Protein AF-A0A7S1RSN4-F1 (afdb_monomer_lite)

pLDDT: mean 70.58, std 15.22, range [34.47, 87.94]

Secondary structure (DSSP, 8-state):
-PPPPPP----PPP-PPPP-----PPPEEEE-TTS-EEEEPPPTT--HHHHHHHHHHHHH-HHHHHHHHHHHH-HHHHHHHHHHHHHHHHHHHHHHTT-HHHH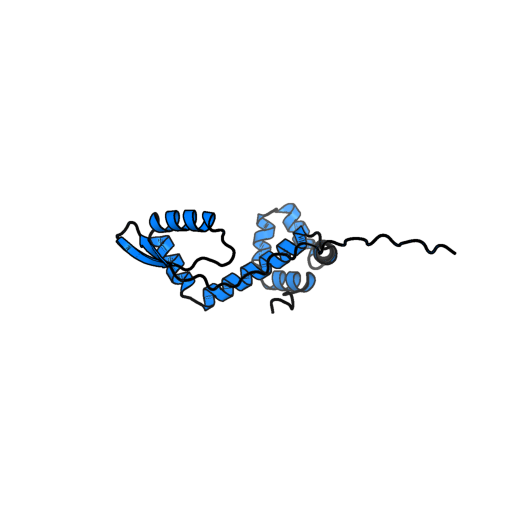HHHHHHHTSHHHHHHHHHHHHHHHHHHHHHHT-HHHHHHHHHHHT-S-GGG-

Radius of gyration: 23.54 Å; chains: 1; bounding box: 73×57×51 Å

Foldseek 3Di:
DDDDDDDPPPPDDPPDDPDQPPPFFQFDWAQAPVRDIATAGDDRPDDPVNVVVVSVVCNPPVVVRVVRSVCSPPPVNSVVVVLVVVQVVVVVVCVVVPVVLLVVLVVVQCVDPVRVVLVVQCVVVPPVSVVVVVVVVVSVQVSLVS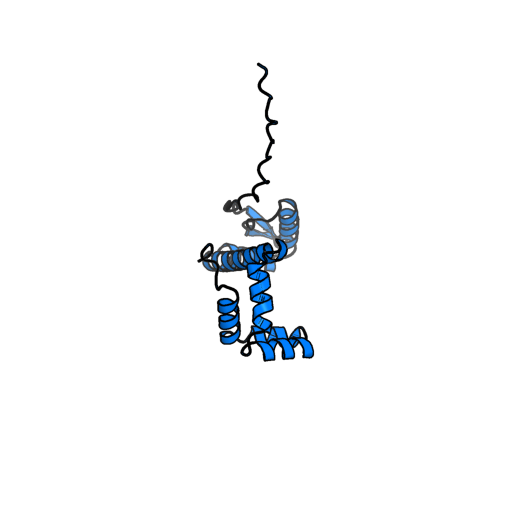SPHRPPVSD

Organism: Alexandrium catenella (NCBI:txid2925)

Sequence (155 aa):
RVSPARPHCSLRPPKTPAAMSFAIAEPESLSLSDGTTVTVSKTPGMAAEEWKETKKMLEENPEEARRWESFSRDAKAVKAWSQKTCIEEFYQSKLSAGDEVYSGKLLGLEKQPEFAHIFEDVKRGGMQAALQHSYNEPLMMKINRAVGGLPEEVK

Structure (mmCIF, N/CA/C/O backbone):
data_AF-A0A7S1RSN4-F1
#
_entry.id   AF-A0A7S1RSN4-F1
#
loop_
_atom_site.group_PDB
_atom_site.id
_atom_site.type_symbol
_atom_site.label_atom_id
_atom_site.label_alt_id
_atom_site.label_comp_id
_atom_site.label_asym_id
_atom_site.label_entity_id
_atom_site.label_seq_id
_atom_site.pdbx_PDB_ins_code
_atom_site.Cartn_x
_atom_site.Cartn_y
_atom_site.Cartn_z
_atom_site.occupancy
_atom_site.B_iso_or_equiv
_atom_site.auth_seq_id
_atom_site.auth_comp_id
_atom_site.auth_asym_id
_atom_site.auth_atom_id
_atom_site.pdbx_PDB_model_num
ATOM 1 N N . ARG A 1 1 ? 45.854 43.449 8.335 1.00 39.75 1 ARG A N 1
ATOM 2 C CA . ARG A 1 1 ? 45.497 42.270 7.507 1.00 39.75 1 ARG A CA 1
ATOM 3 C C . ARG A 1 1 ? 44.140 41.788 8.010 1.00 39.75 1 ARG A C 1
ATOM 5 O O . ARG A 1 1 ? 44.081 41.276 9.116 1.00 39.75 1 ARG A O 1
ATOM 12 N N . VAL A 1 2 ? 43.063 42.100 7.292 1.00 42.00 2 VAL A N 1
ATOM 13 C CA . VAL A 1 2 ? 41.678 41.782 7.686 1.00 42.00 2 VAL A CA 1
ATOM 14 C C . VAL A 1 2 ? 41.290 40.480 6.985 1.00 42.00 2 VAL A C 1
ATOM 16 O O . VAL A 1 2 ? 41.382 40.415 5.762 1.00 42.00 2 VAL A O 1
ATOM 19 N N . SER A 1 3 ? 40.913 39.447 7.741 1.00 38.84 3 SER A N 1
ATOM 20 C CA . SER A 1 3 ? 40.322 38.214 7.194 1.00 38.84 3 SER A CA 1
ATOM 21 C C . SER A 1 3 ? 38.794 38.343 7.180 1.00 38.84 3 SER A C 1
ATOM 23 O O . SER A 1 3 ? 38.237 38.767 8.193 1.00 38.84 3 SER A O 1
ATOM 25 N N . PRO A 1 4 ? 38.099 37.994 6.081 1.00 44.81 4 PRO A N 1
ATOM 26 C CA . PRO A 1 4 ? 36.652 38.147 5.988 1.00 44.81 4 PRO A CA 1
ATOM 27 C C . PRO A 1 4 ? 35.902 36.959 6.607 1.00 44.81 4 PRO A C 1
ATOM 29 O O . PRO A 1 4 ? 36.267 35.795 6.428 1.00 44.81 4 PRO A O 1
ATOM 32 N N . ALA A 1 5 ? 34.821 37.283 7.317 1.00 41.31 5 ALA A N 1
ATOM 33 C CA . ALA A 1 5 ? 33.850 36.348 7.865 1.00 41.31 5 ALA A CA 1
ATOM 34 C C . ALA A 1 5 ? 33.116 35.582 6.747 1.00 41.31 5 ALA A C 1
ATOM 36 O O . ALA A 1 5 ? 32.644 36.182 5.781 1.00 41.31 5 ALA A O 1
ATOM 37 N N . ARG A 1 6 ? 32.988 34.256 6.891 1.00 38.91 6 ARG A N 1
ATOM 38 C CA . ARG A 1 6 ? 32.066 33.439 6.084 1.00 38.91 6 ARG A CA 1
ATOM 39 C C . ARG A 1 6 ? 30.661 33.500 6.697 1.00 38.91 6 ARG A C 1
ATOM 41 O O . ARG A 1 6 ? 30.545 33.370 7.915 1.00 38.91 6 ARG A O 1
ATOM 48 N N . PRO A 1 7 ? 29.594 33.639 5.893 1.00 41.59 7 PRO A N 1
ATOM 49 C CA . PRO A 1 7 ? 28.232 33.553 6.395 1.00 41.59 7 PRO A CA 1
ATOM 50 C C . PRO A 1 7 ? 27.913 32.102 6.780 1.00 41.59 7 PRO A C 1
ATOM 52 O O . PRO A 1 7 ? 28.004 31.190 5.957 1.00 41.59 7 PRO A O 1
ATOM 55 N N . HIS A 1 8 ? 27.541 31.891 8.043 1.00 36.91 8 HIS A N 1
ATOM 56 C CA . HIS A 1 8 ? 26.954 30.638 8.509 1.00 36.91 8 HIS A CA 1
ATOM 57 C C . HIS A 1 8 ? 25.613 30.435 7.792 1.00 36.91 8 HIS A C 1
ATOM 59 O O . HIS A 1 8 ? 24.613 31.078 8.106 1.00 36.91 8 HIS A O 1
ATOM 65 N N . CYS A 1 9 ? 25.603 29.545 6.802 1.00 34.47 9 CYS A N 1
ATOM 66 C CA . CYS A 1 9 ? 24.382 29.035 6.203 1.00 34.47 9 CYS A CA 1
ATOM 67 C C . CYS A 1 9 ? 23.674 28.177 7.264 1.00 34.47 9 CYS A C 1
ATOM 69 O O . CYS A 1 9 ? 24.114 27.073 7.584 1.00 34.47 9 CYS A O 1
ATOM 71 N N . SER A 1 10 ? 22.624 28.729 7.871 1.00 38.69 10 SER A N 1
ATOM 72 C CA . SER A 1 10 ? 21.715 28.012 8.766 1.00 38.69 10 SER A CA 1
ATOM 73 C C . SER A 1 10 ? 20.881 27.038 7.933 1.00 38.69 10 SER A C 1
ATOM 75 O O . SER A 1 10 ? 19.784 27.356 7.473 1.00 38.69 10 SER A O 1
ATOM 77 N N . LEU A 1 11 ? 21.437 25.853 7.684 1.00 37.12 11 LEU A N 1
ATOM 78 C CA . LEU A 1 11 ? 20.681 24.716 7.180 1.00 37.12 11 LEU A CA 1
ATOM 79 C C . LEU A 1 11 ? 19.748 24.260 8.306 1.00 37.12 11 LEU A C 1
ATOM 81 O O . LEU A 1 11 ? 20.153 23.529 9.208 1.00 37.12 11 LEU A O 1
ATOM 85 N N . ARG A 1 12 ? 18.491 24.723 8.275 1.00 35.72 12 ARG A N 1
ATOM 86 C CA . ARG A 1 12 ? 17.414 24.063 9.022 1.00 35.72 12 ARG A CA 1
ATOM 87 C C . ARG A 1 12 ? 17.381 22.603 8.570 1.00 35.72 12 ARG A C 1
ATOM 89 O O . ARG A 1 12 ? 17.295 22.376 7.361 1.00 35.72 12 ARG A O 1
ATOM 96 N N . PRO A 1 13 ? 17.429 21.626 9.488 1.00 37.34 13 PRO A N 1
ATOM 97 C CA . PRO A 1 13 ? 17.213 20.247 9.099 1.00 37.34 13 PRO A CA 1
ATOM 98 C C . PRO A 1 13 ? 15.811 20.128 8.477 1.00 37.34 13 PRO A C 1
ATOM 100 O O . PRO A 1 13 ? 14.871 20.770 8.969 1.00 37.34 13 PRO A O 1
ATOM 103 N N . PRO A 1 14 ? 15.653 19.359 7.385 1.00 38.06 14 PRO A N 1
ATOM 104 C CA . PRO A 1 14 ? 14.335 19.040 6.861 1.00 38.06 14 PRO A CA 1
ATOM 105 C C . PRO A 1 14 ? 13.520 18.403 7.986 1.00 38.06 14 PRO A C 1
ATOM 107 O O . PRO A 1 14 ? 14.045 17.590 8.748 1.00 38.06 14 PRO A O 1
ATOM 110 N N . LYS A 1 15 ? 12.252 18.812 8.118 1.00 40.16 15 LYS A N 1
ATOM 111 C CA . LYS A 1 15 ? 11.309 18.188 9.048 1.00 40.16 15 LYS A CA 1
ATOM 112 C C . LYS A 1 15 ? 11.326 16.692 8.759 1.00 40.16 15 LYS A C 1
ATOM 114 O O . LYS A 1 15 ? 10.889 16.270 7.692 1.00 40.16 15 LYS A O 1
ATOM 119 N N . THR A 1 16 ? 11.884 15.923 9.683 1.00 37.25 16 THR A N 1
ATOM 120 C CA . THR A 1 16 ? 11.800 14.470 9.690 1.00 37.25 16 THR A CA 1
ATOM 121 C C . THR A 1 16 ? 10.326 14.107 9.509 1.00 37.25 16 THR A C 1
ATOM 123 O O . THR A 1 16 ? 9.494 14.687 10.218 1.00 37.25 16 THR A O 1
ATOM 126 N N . PRO A 1 17 ? 9.958 13.210 8.575 1.00 41.31 17 PRO A N 1
ATOM 127 C CA . PRO A 1 17 ? 8.624 12.635 8.613 1.00 41.31 17 PRO A CA 1
ATOM 128 C C . PRO A 1 17 ? 8.456 12.044 10.011 1.00 41.31 17 PRO A C 1
ATOM 130 O O . PRO A 1 17 ? 9.375 11.397 10.522 1.00 41.31 17 PRO A O 1
ATOM 133 N N . ALA A 1 18 ? 7.346 12.386 10.669 1.00 41.28 18 ALA A N 1
ATOM 134 C CA . ALA A 1 18 ? 7.056 11.915 12.011 1.00 41.28 18 ALA A CA 1
ATOM 135 C C . ALA A 1 18 ? 7.283 10.403 12.035 1.00 41.28 18 ALA A C 1
ATOM 137 O O . ALA A 1 18 ? 6.692 9.676 11.237 1.00 41.28 18 ALA A O 1
ATOM 138 N N . ALA A 1 19 ? 8.201 9.955 12.894 1.00 35.56 19 ALA A N 1
ATOM 139 C CA . ALA A 1 19 ? 8.411 8.540 13.120 1.00 35.56 19 ALA A CA 1
ATOM 140 C C . ALA A 1 19 ? 7.041 7.932 13.428 1.00 35.56 19 ALA A C 1
ATOM 142 O O . ALA A 1 19 ? 6.357 8.399 14.343 1.00 35.56 19 ALA A O 1
ATOM 143 N N . MET A 1 20 ? 6.627 6.953 12.623 1.00 37.78 20 MET A N 1
ATOM 144 C CA . MET A 1 20 ? 5.412 6.181 12.848 1.00 37.78 20 MET A CA 1
ATOM 145 C C . MET A 1 20 ? 5.546 5.531 14.222 1.00 37.78 20 MET A C 1
ATOM 147 O O . MET A 1 20 ? 6.247 4.538 14.410 1.00 37.78 20 MET A O 1
ATOM 151 N N . SER A 1 21 ? 4.939 6.176 15.212 1.00 35.22 21 SER A N 1
ATOM 152 C CA . SER A 1 21 ? 4.799 5.658 16.557 1.00 35.22 21 SER A CA 1
ATOM 153 C C . SER A 1 21 ? 3.917 4.418 16.460 1.00 35.22 21 SER A C 1
ATOM 155 O O . SER A 1 21 ? 2.697 4.524 16.340 1.00 35.22 21 SER A O 1
ATOM 157 N N . PHE A 1 22 ? 4.531 3.235 16.511 1.00 38.16 22 PHE A N 1
ATOM 158 C CA . PHE A 1 22 ? 3.843 1.985 16.830 1.00 38.16 22 PHE A CA 1
ATOM 159 C C . PHE A 1 22 ? 3.482 1.984 18.324 1.00 38.16 22 PHE A C 1
ATOM 161 O O . PHE A 1 22 ? 3.908 1.122 19.090 1.00 38.16 22 PHE A O 1
ATOM 168 N N . ALA A 1 23 ? 2.728 2.989 18.772 1.00 37.97 23 ALA A N 1
ATOM 169 C CA . ALA A 1 23 ? 2.030 2.895 20.038 1.00 37.97 23 ALA A CA 1
ATOM 170 C C . ALA A 1 23 ? 0.944 1.835 19.845 1.00 37.97 23 ALA A C 1
ATOM 172 O O . ALA A 1 23 ? 0.014 2.028 19.061 1.00 37.97 23 ALA A O 1
ATOM 173 N N . ILE A 1 24 ? 1.097 0.697 20.524 1.00 46.22 24 ILE A N 1
ATOM 174 C CA . ILE A 1 24 ? 0.011 -0.265 20.707 1.00 46.22 24 ILE A CA 1
ATOM 175 C C . ILE A 1 24 ? -1.117 0.533 21.357 1.00 46.22 24 ILE A C 1
ATOM 177 O O . ILE A 1 24 ? -0.991 0.954 22.505 1.00 46.22 24 ILE A O 1
ATOM 181 N N . ALA A 1 25 ? -2.161 0.839 20.590 1.00 54.25 25 ALA A N 1
ATOM 182 C CA . ALA A 1 25 ? -3.285 1.589 21.109 1.00 54.25 25 ALA A CA 1
ATOM 183 C C . ALA A 1 25 ? -3.925 0.794 22.243 1.00 54.25 25 ALA A C 1
ATOM 185 O O . ALA A 1 25 ? -4.275 -0.378 22.061 1.00 54.25 25 ALA A O 1
ATOM 186 N N . GLU A 1 26 ? -4.066 1.435 23.401 1.00 56.31 26 GLU A N 1
ATOM 187 C CA . GLU A 1 26 ? -4.722 0.814 24.539 1.00 56.31 26 GLU A CA 1
ATOM 188 C C . GLU A 1 26 ? -6.144 0.399 24.133 1.00 56.31 26 GLU A C 1
ATOM 190 O O . GLU A 1 26 ? -6.867 1.193 23.519 1.00 56.31 26 GLU A O 1
ATOM 195 N N . PRO A 1 27 ? -6.530 -0.861 24.389 1.00 61.72 27 PRO A N 1
ATOM 196 C CA . PRO A 1 27 ? -7.876 -1.326 24.110 1.00 61.72 27 PRO A CA 1
ATOM 197 C C . PRO A 1 27 ? -8.874 -0.531 24.957 1.00 61.72 27 PRO A C 1
ATOM 199 O O . PRO A 1 27 ? -8.800 -0.547 26.184 1.00 61.72 27 PRO A O 1
ATOM 202 N N . GLU A 1 28 ? -9.816 0.145 24.305 1.00 62.47 28 GLU A N 1
ATOM 203 C CA . GLU A 1 28 ? -10.864 0.914 24.971 1.00 62.47 28 GLU A CA 1
ATOM 204 C C . GLU A 1 28 ? -12.192 0.158 24.858 1.00 62.47 28 GLU A C 1
ATOM 206 O O . GLU A 1 28 ? -12.537 -0.384 23.805 1.00 62.47 28 GLU A O 1
ATOM 211 N N . SER A 1 29 ? -12.935 0.070 25.961 1.00 69.56 29 SER A N 1
ATOM 212 C CA . SER A 1 29 ? -14.258 -0.554 25.977 1.00 69.56 29 SER A CA 1
ATOM 213 C C . SER A 1 29 ? -15.315 0.439 25.493 1.00 69.56 29 SER A C 1
ATOM 215 O O . SER A 1 29 ? -15.498 1.484 26.120 1.00 69.56 29 SER A O 1
ATOM 217 N N . LEU A 1 30 ? -16.028 0.099 24.421 1.00 69.06 30 LEU A N 1
ATOM 218 C CA . LEU A 1 30 ? -17.146 0.872 23.875 1.00 69.06 30 LEU A CA 1
ATOM 219 C C . LEU A 1 30 ? -18.475 0.185 24.190 1.00 69.06 30 LEU A C 1
ATOM 221 O O . LEU A 1 30 ? -18.591 -1.035 24.055 1.00 69.06 30 LEU A O 1
ATOM 225 N N . SER A 1 31 ? -19.470 0.974 24.593 1.00 69.94 31 SER A N 1
ATOM 226 C CA . SER A 1 31 ? -20.835 0.506 24.852 1.00 69.94 31 SER A CA 1
ATOM 227 C C . SER A 1 31 ? -21.697 0.724 23.615 1.00 69.94 31 SER A C 1
ATOM 229 O O . SER A 1 31 ? -21.905 1.857 23.196 1.00 69.94 31 SER A O 1
ATOM 231 N N . LEU A 1 32 ? -22.198 -0.361 23.039 1.00 75.00 32 LEU A N 1
ATOM 232 C CA . LEU A 1 32 ? -23.018 -0.355 21.834 1.00 75.00 32 LEU A CA 1
ATOM 233 C C . LEU A 1 32 ? -24.476 -0.005 22.149 1.00 75.00 32 LEU A C 1
ATOM 235 O O . LEU A 1 32 ? -24.956 -0.177 23.272 1.00 75.00 32 LEU A O 1
ATOM 239 N N . SER A 1 33 ? -25.202 0.442 21.126 1.00 70.69 33 SER A N 1
ATOM 240 C CA . SER A 1 33 ? -26.633 0.780 21.200 1.00 70.69 33 SER A CA 1
ATOM 241 C C . SER A 1 33 ? -27.546 -0.395 21.583 1.00 70.69 33 SER A C 1
ATOM 243 O O . SER A 1 33 ? -28.639 -0.176 22.103 1.00 70.69 33 SER A O 1
ATOM 245 N N . ASP A 1 34 ? -27.094 -1.638 21.392 1.00 67.31 34 ASP A N 1
ATOM 246 C CA . ASP A 1 34 ? -27.787 -2.865 21.813 1.00 67.31 34 ASP A CA 1
ATOM 247 C C . ASP A 1 34 ? -27.527 -3.245 23.289 1.00 67.31 34 ASP A C 1
ATOM 249 O O . ASP A 1 34 ? -28.053 -4.246 23.779 1.00 67.31 34 ASP A O 1
ATOM 253 N N . GLY A 1 35 ? -26.725 -2.450 24.006 1.00 63.44 35 GLY A N 1
ATOM 254 C CA . GLY A 1 35 ? -26.336 -2.688 25.395 1.00 63.44 35 GLY A CA 1
ATOM 255 C C . GLY A 1 35 ? -25.149 -3.640 25.573 1.00 63.44 35 GLY A C 1
ATOM 256 O O . GLY A 1 35 ? -24.776 -3.914 26.714 1.00 63.44 35 GLY A O 1
ATOM 257 N N . THR A 1 36 ? -24.536 -4.143 24.493 1.00 66.50 36 THR A N 1
ATOM 258 C CA . THR A 1 36 ? -23.303 -4.943 24.583 1.00 66.50 36 THR A CA 1
ATOM 259 C C . THR A 1 36 ? -22.045 -4.076 24.616 1.00 66.50 36 THR A C 1
ATOM 261 O O . THR A 1 36 ? -22.024 -2.950 24.129 1.00 66.50 36 THR A O 1
ATOM 264 N N . THR A 1 37 ? -20.977 -4.587 25.231 1.00 70.69 37 THR A N 1
ATOM 265 C CA . THR A 1 37 ? -19.687 -3.890 25.336 1.00 70.69 37 THR A CA 1
ATOM 266 C C . THR A 1 37 ? -18.652 -4.612 24.484 1.00 70.69 37 THR A C 1
ATOM 268 O O . THR A 1 37 ? -18.482 -5.821 24.629 1.00 70.69 37 THR A O 1
ATOM 271 N N . VAL A 1 38 ? -17.942 -3.883 23.626 1.00 71.38 38 VAL A N 1
ATOM 272 C CA . VAL A 1 38 ? -16.857 -4.419 22.788 1.00 71.38 38 VAL A CA 1
ATOM 273 C C . VAL A 1 38 ? -15.541 -3.738 23.118 1.00 71.38 38 VAL A C 1
ATOM 275 O O . VAL A 1 38 ? -15.489 -2.544 23.414 1.00 71.38 38 VAL A O 1
ATOM 278 N N . THR A 1 39 ? -14.457 -4.508 23.092 1.00 71.62 39 THR A N 1
ATOM 279 C CA . THR A 1 39 ? -13.105 -3.977 23.289 1.00 71.62 39 THR A CA 1
ATOM 280 C C . THR A 1 39 ? -12.501 -3.629 21.939 1.00 71.62 39 THR A C 1
ATOM 282 O O . THR A 1 39 ? -12.259 -4.520 21.128 1.00 71.62 39 THR A O 1
ATOM 285 N N . VAL A 1 40 ? -12.238 -2.348 21.698 1.00 68.31 40 VAL A N 1
ATOM 286 C CA . VAL A 1 40 ? -11.749 -1.872 20.403 1.00 68.31 40 VAL A CA 1
ATOM 287 C C . VAL A 1 40 ? -10.437 -1.126 20.603 1.00 68.31 40 VAL A C 1
ATOM 289 O O . VAL A 1 40 ? -10.344 -0.192 21.398 1.00 68.31 40 VAL A O 1
ATOM 292 N N . SER A 1 41 ? -9.404 -1.535 19.873 1.00 68.31 41 SER A N 1
ATOM 293 C CA . SER A 1 41 ? -8.133 -0.812 19.820 1.00 68.31 41 SER A CA 1
ATOM 294 C C . SER A 1 41 ? -8.130 0.148 18.637 1.00 68.31 41 SER A C 1
ATOM 296 O O . SER A 1 41 ? -8.544 -0.205 17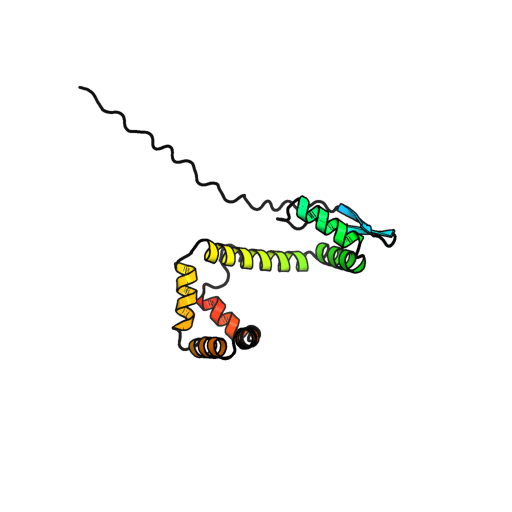.529 1.00 68.31 41 SER A O 1
ATOM 298 N N . LYS A 1 42 ? -7.624 1.360 18.867 1.00 67.81 42 LYS A N 1
ATOM 299 C CA . LYS A 1 42 ? -7.422 2.349 17.809 1.00 67.81 42 LYS A CA 1
ATOM 300 C C . LYS A 1 42 ? -6.356 1.861 16.824 1.00 67.81 42 LYS A C 1
ATOM 302 O O . LYS A 1 42 ? -5.282 1.412 17.219 1.00 67.81 42 LYS A O 1
ATOM 307 N N . THR A 1 43 ? -6.616 2.006 15.533 1.00 64.75 43 THR A N 1
ATOM 308 C CA . THR A 1 43 ? -5.611 1.720 14.507 1.00 64.75 43 THR A CA 1
ATOM 309 C C . THR A 1 43 ? -4.465 2.744 14.582 1.00 64.75 43 THR A C 1
ATOM 311 O O . THR A 1 43 ? -4.735 3.952 14.642 1.00 64.75 43 THR A O 1
ATOM 314 N N . PRO A 1 44 ? -3.188 2.314 14.584 1.00 59.03 44 PRO A N 1
ATOM 315 C CA . PRO A 1 44 ? -2.054 3.236 14.580 1.00 59.03 44 PRO A CA 1
ATOM 316 C C . PRO A 1 44 ? -2.100 4.130 13.333 1.00 59.03 44 PRO A C 1
ATOM 318 O O . PRO A 1 44 ? -2.347 3.648 12.233 1.00 59.03 44 PRO A O 1
ATOM 321 N N . GLY A 1 45 ? -1.901 5.439 13.515 1.00 63.09 45 GLY A N 1
ATOM 322 C CA . GLY A 1 45 ? -1.969 6.444 12.442 1.00 63.09 45 GLY A CA 1
ATOM 323 C C . GLY A 1 45 ? -3.297 7.206 12.329 1.00 63.09 45 GLY A C 1
ATOM 324 O O . GLY A 1 45 ? -3.315 8.275 11.731 1.00 63.09 45 GLY A O 1
ATOM 325 N N . MET A 1 46 ? -4.380 6.736 12.960 1.00 68.81 46 MET A N 1
ATOM 326 C CA . MET A 1 46 ? -5.669 7.444 12.950 1.00 68.81 46 MET A CA 1
ATOM 327 C C . MET A 1 46 ? -5.610 8.727 13.802 1.00 68.81 46 MET A C 1
ATOM 329 O O . MET A 1 46 ? -5.072 8.720 14.918 1.00 68.81 46 MET A O 1
ATOM 333 N N . ALA A 1 47 ? -6.173 9.840 13.330 1.00 73.31 47 ALA A N 1
ATOM 334 C CA . ALA A 1 47 ? -6.257 11.072 14.115 1.00 73.31 47 ALA A CA 1
ATOM 335 C C . ALA A 1 47 ? -7.241 10.923 15.296 1.00 73.31 47 ALA A C 1
ATOM 337 O O . ALA A 1 47 ? -8.079 10.024 15.333 1.00 73.31 47 ALA A O 1
ATOM 338 N N . ALA A 1 48 ? -7.132 11.780 16.317 1.00 71.94 48 ALA A N 1
ATOM 339 C CA . ALA A 1 48 ? -8.049 11.737 17.466 1.00 71.94 48 ALA A CA 1
ATOM 340 C C . ALA A 1 48 ? -9.504 12.061 17.072 1.00 71.94 48 ALA A C 1
ATOM 342 O O . ALA A 1 48 ? -10.430 11.451 17.600 1.00 71.94 48 ALA A O 1
ATOM 343 N N . GLU A 1 49 ? -9.692 12.970 16.113 1.00 75.25 49 GLU A N 1
ATOM 344 C CA . GLU A 1 49 ? -11.012 13.345 15.592 1.00 75.25 49 GLU A CA 1
ATOM 345 C C . GLU A 1 49 ? -11.636 12.221 14.749 1.00 75.25 49 GLU A C 1
ATOM 347 O O . GLU A 1 49 ? -12.791 11.863 14.963 1.00 75.25 49 GLU A O 1
ATOM 352 N N . GLU A 1 50 ? -10.852 11.580 13.877 1.00 76.31 50 GLU A N 1
ATOM 353 C CA . GLU A 1 50 ? -11.291 10.412 13.093 1.00 76.31 50 GLU A CA 1
ATOM 354 C C . GLU A 1 50 ? -11.675 9.237 14.000 1.00 76.31 50 GLU A C 1
ATOM 356 O O . GLU A 1 50 ? -12.651 8.530 13.749 1.00 76.31 50 GLU A O 1
ATOM 361 N N . TRP A 1 51 ? -10.947 9.052 15.107 1.00 77.69 51 TRP A N 1
ATOM 362 C CA . TRP A 1 51 ? -11.277 8.031 16.098 1.00 77.69 51 TRP A CA 1
ATOM 363 C C . TRP A 1 51 ? -12.612 8.313 16.789 1.00 77.69 51 TRP A C 1
ATOM 365 O O . TRP A 1 51 ? -13.382 7.391 17.039 1.00 77.69 51 TRP A O 1
ATOM 375 N N . LYS A 1 52 ? -12.924 9.582 17.063 1.00 78.44 52 LYS A N 1
ATOM 376 C CA . LYS A 1 52 ? -14.195 9.984 17.675 1.00 78.44 52 LYS A CA 1
ATOM 377 C C . LYS A 1 52 ? -15.386 9.717 16.752 1.00 78.44 52 LYS A C 1
ATOM 379 O O . LYS A 1 52 ? -16.419 9.243 17.217 1.00 78.44 52 LYS A O 1
ATOM 384 N N . GLU A 1 53 ? -15.237 9.989 15.460 1.00 77.75 53 GLU A N 1
ATOM 385 C CA . GLU A 1 53 ? -16.256 9.668 14.457 1.00 77.75 53 GLU A CA 1
ATOM 386 C C . GLU A 1 53 ? -16.409 8.152 14.277 1.00 77.75 53 GLU A C 1
ATOM 388 O O . GLU A 1 53 ? -17.526 7.636 14.271 1.00 77.75 53 GLU A O 1
ATOM 393 N N . THR A 1 54 ? -15.289 7.424 14.256 1.00 77.19 54 THR A N 1
ATOM 394 C CA . THR A 1 54 ? -15.279 5.957 14.183 1.00 77.19 54 THR A CA 1
ATOM 395 C C . THR A 1 54 ? -15.991 5.334 15.383 1.00 77.19 54 THR A C 1
ATOM 397 O O . THR A 1 54 ? -16.806 4.436 15.205 1.00 77.19 54 THR A O 1
ATOM 400 N N . LYS A 1 55 ? -15.767 5.837 16.605 1.00 75.25 55 LYS A N 1
ATOM 401 C CA . LYS A 1 55 ? -16.508 5.393 17.797 1.00 75.25 55 LYS A CA 1
ATOM 402 C C . LYS A 1 55 ? -18.010 5.553 17.627 1.00 75.25 55 LYS A C 1
ATOM 404 O O . LYS A 1 55 ? -18.744 4.601 17.856 1.00 75.25 55 LYS A O 1
ATOM 409 N N . LYS A 1 56 ? -18.451 6.731 17.184 1.00 80.19 56 LYS A N 1
ATOM 410 C CA . LYS A 1 56 ? -19.874 7.016 16.987 1.00 80.19 56 LYS A CA 1
ATOM 411 C C . LYS A 1 56 ? -20.503 6.055 15.973 1.00 80.19 56 LYS A C 1
ATOM 413 O O . LYS A 1 56 ? -21.576 5.519 16.221 1.00 80.19 56 LYS A O 1
ATOM 418 N N . MET A 1 57 ? -19.801 5.782 14.874 1.00 77.38 57 MET A N 1
ATOM 419 C CA . MET A 1 57 ? -20.224 4.800 13.872 1.00 77.38 57 MET A CA 1
ATOM 420 C C . MET A 1 57 ? -20.340 3.385 14.461 1.00 77.38 57 MET A C 1
ATOM 422 O O . MET A 1 57 ? -21.318 2.689 14.204 1.00 77.38 57 MET A O 1
ATOM 426 N N . LEU A 1 58 ? -19.363 2.962 15.270 1.00 77.50 58 LEU A N 1
ATOM 427 C CA . LEU A 1 58 ? -19.362 1.638 15.898 1.00 77.50 58 LEU A CA 1
ATOM 428 C C . LEU A 1 58 ? -20.476 1.509 16.949 1.00 77.50 58 LEU A C 1
ATOM 430 O O . LEU A 1 58 ? -21.100 0.459 17.042 1.00 77.50 58 LEU A O 1
ATOM 434 N N . GLU A 1 59 ? -20.774 2.569 17.703 1.00 77.75 59 GLU A N 1
ATOM 435 C CA . GLU A 1 59 ? -21.889 2.605 18.662 1.00 77.75 59 GLU A CA 1
ATOM 436 C C . GLU A 1 59 ? -23.259 2.499 17.969 1.00 77.75 59 GLU A C 1
ATOM 438 O O . GLU A 1 59 ? -24.163 1.823 18.473 1.00 77.75 59 GLU A O 1
ATOM 443 N N . GLU A 1 60 ? -23.406 3.127 16.799 1.00 80.00 60 GLU A N 1
ATOM 444 C CA . GLU A 1 60 ? -24.612 3.086 15.962 1.00 80.00 60 GLU A CA 1
ATOM 445 C C . GLU A 1 60 ? -24.742 1.775 15.157 1.00 80.00 60 GLU A C 1
ATOM 447 O O . GLU A 1 60 ? -25.849 1.428 14.740 1.00 80.00 60 GLU A O 1
ATOM 452 N N . ASN A 1 61 ? -23.649 1.018 14.979 1.00 79.38 61 ASN A N 1
ATOM 453 C CA . ASN A 1 61 ? -23.620 -0.232 14.215 1.00 79.38 61 ASN A CA 1
ATOM 454 C C . ASN A 1 61 ? -22.972 -1.406 14.991 1.00 79.38 61 ASN A C 1
ATOM 456 O O . ASN A 1 61 ? -21.774 -1.686 14.844 1.00 79.38 61 ASN A O 1
ATOM 460 N N . PRO A 1 62 ? -23.757 -2.162 15.783 1.00 74.38 62 PRO A N 1
ATOM 461 C CA . PRO A 1 62 ? -23.230 -3.224 16.640 1.00 74.38 62 PRO A CA 1
ATOM 462 C C . PRO A 1 62 ? -22.635 -4.421 15.875 1.00 74.38 62 PRO A C 1
ATOM 464 O O . PRO A 1 62 ? -21.732 -5.084 16.391 1.00 74.38 62 PRO A O 1
ATOM 467 N N . GLU A 1 63 ? -23.080 -4.712 14.646 1.00 75.31 63 GLU A N 1
ATOM 468 C CA . GLU A 1 63 ? -22.477 -5.781 13.830 1.00 75.31 63 GLU A CA 1
ATOM 469 C C . GLU A 1 63 ? -21.057 -5.422 13.385 1.00 75.31 63 GLU A C 1
ATOM 471 O O . GLU A 1 63 ? -20.135 -6.243 13.449 1.00 75.31 63 GLU A O 1
ATOM 476 N N . GLU A 1 64 ? -20.864 -4.173 12.970 1.00 71.56 64 GLU A N 1
ATOM 477 C CA . GLU A 1 64 ? -19.573 -3.663 12.523 1.00 71.56 64 GLU A CA 1
ATOM 478 C C . GLU A 1 64 ? -18.584 -3.559 13.685 1.00 71.56 64 GLU A C 1
ATOM 480 O O . GLU A 1 64 ? -17.422 -3.947 13.544 1.00 71.56 64 GLU A O 1
ATOM 485 N N . ALA A 1 65 ? -19.064 -3.181 14.870 1.00 75.50 65 ALA A N 1
ATOM 486 C CA . ALA A 1 65 ? -18.261 -3.153 16.083 1.00 75.50 65 ALA A CA 1
ATOM 487 C C . ALA A 1 65 ? -17.761 -4.540 16.518 1.00 75.50 65 ALA A C 1
ATOM 489 O O . ALA A 1 65 ? -16.594 -4.691 16.885 1.00 75.50 65 ALA A O 1
ATOM 490 N N . ARG A 1 66 ? -18.591 -5.584 16.395 1.00 73.81 66 ARG A N 1
ATOM 491 C CA . ARG A 1 66 ? -18.178 -6.976 16.666 1.00 73.81 66 ARG A CA 1
ATOM 492 C C . ARG A 1 66 ? -17.189 -7.503 15.633 1.00 73.81 66 ARG A C 1
ATOM 494 O O . ARG A 1 66 ? -16.248 -8.224 15.979 1.00 73.81 66 ARG A O 1
ATOM 501 N N . ARG A 1 67 ? -17.374 -7.140 14.361 1.00 75.38 67 ARG A N 1
ATOM 502 C CA . ARG A 1 67 ? -16.422 -7.472 13.295 1.00 75.38 67 ARG A CA 1
ATOM 503 C C . ARG A 1 67 ? -15.074 -6.794 13.538 1.00 75.38 67 ARG A C 1
ATOM 505 O O . ARG A 1 67 ? -14.040 -7.437 13.367 1.00 75.38 67 ARG A O 1
ATOM 512 N N . TRP A 1 68 ? -15.084 -5.536 13.973 1.00 71.25 68 TRP A N 1
ATOM 513 C CA . TRP A 1 68 ? -13.877 -4.786 14.307 1.00 71.25 68 TRP A CA 1
ATOM 514 C C . TRP A 1 68 ? -13.166 -5.353 15.537 1.00 71.25 68 TRP A C 1
ATOM 516 O O . TRP A 1 68 ? -11.951 -5.536 15.510 1.00 71.25 68 TRP A O 1
ATOM 526 N N . GLU A 1 69 ? -13.906 -5.710 16.589 1.00 76.81 69 GLU A N 1
ATOM 527 C CA . GLU A 1 69 ? -13.353 -6.401 17.759 1.00 76.81 69 GLU A CA 1
ATOM 528 C C . GLU A 1 69 ? -12.694 -7.727 17.348 1.00 76.81 69 GLU A C 1
ATOM 530 O O . GLU A 1 69 ? -11.534 -7.975 17.684 1.00 76.81 69 GLU A O 1
ATOM 535 N N . SER A 1 70 ? -13.393 -8.548 16.560 1.00 76.38 70 SER A N 1
ATOM 536 C CA . SER A 1 70 ? -12.874 -9.834 16.074 1.00 76.38 70 SER A CA 1
ATOM 537 C C . SER A 1 70 ? -11.604 -9.664 15.238 1.00 76.38 70 SER A C 1
ATOM 539 O O . SER A 1 70 ? -10.638 -10.398 15.432 1.00 76.38 70 SER A O 1
ATOM 541 N N . PHE A 1 71 ? -11.576 -8.665 14.350 1.00 70.81 71 PHE A N 1
ATOM 542 C CA . PHE A 1 71 ? -10.389 -8.316 13.573 1.00 70.81 71 PHE A CA 1
ATOM 543 C C . PHE A 1 71 ? -9.234 -7.861 14.475 1.00 70.81 71 PHE A C 1
ATOM 545 O O . PHE A 1 71 ? -8.123 -8.356 14.326 1.00 70.81 71 PHE A O 1
ATOM 552 N N . SER A 1 72 ? -9.496 -6.978 15.444 1.00 68.56 72 SER A N 1
ATOM 553 C CA . SER A 1 72 ? -8.478 -6.437 16.357 1.00 68.56 72 SER A CA 1
ATOM 554 C C . SER A 1 72 ? -7.852 -7.488 17.285 1.00 68.56 72 SER A C 1
ATOM 556 O O . SER A 1 72 ? -6.697 -7.345 17.683 1.00 68.56 72 SER A O 1
ATOM 558 N N . ARG A 1 73 ? -8.584 -8.565 17.604 1.00 71.44 73 ARG A N 1
ATOM 559 C CA . ARG A 1 73 ? -8.100 -9.686 18.427 1.00 71.44 73 ARG A CA 1
ATOM 560 C C . ARG A 1 73 ? -7.329 -10.743 17.637 1.00 71.44 73 ARG A C 1
ATOM 562 O O . ARG A 1 73 ? -6.561 -11.499 18.233 1.00 71.44 73 ARG A O 1
ATOM 569 N N . ASP A 1 74 ? -7.492 -10.803 16.318 1.00 76.19 74 ASP A N 1
ATOM 570 C CA . ASP A 1 74 ? -6.701 -11.687 15.465 1.00 76.19 74 ASP A CA 1
ATOM 571 C C . ASP A 1 74 ? -5.366 -11.020 15.107 1.00 76.19 74 ASP A C 1
ATOM 573 O O . ASP A 1 74 ? -5.226 -10.307 14.112 1.00 76.19 74 ASP A O 1
ATOM 577 N N . ALA A 1 75 ? -4.339 -11.299 15.913 1.00 71.62 75 ALA A N 1
ATOM 578 C CA . ALA A 1 75 ? -2.991 -10.774 15.703 1.00 71.62 75 ALA A CA 1
ATOM 579 C C . ALA A 1 75 ? -2.415 -11.111 14.313 1.00 71.62 75 ALA A C 1
ATOM 581 O O . ALA A 1 75 ? -1.603 -10.350 13.780 1.00 71.62 75 ALA A O 1
ATOM 582 N N . LYS A 1 76 ? -2.823 -12.233 13.701 1.00 75.56 76 LYS A N 1
ATOM 583 C CA . LYS A 1 76 ? -2.383 -12.607 12.353 1.00 75.56 76 LYS A CA 1
ATOM 584 C C . LYS A 1 76 ? -3.074 -11.738 11.306 1.00 75.56 76 LYS A C 1
ATOM 586 O O . LYS A 1 76 ? -2.399 -11.270 10.390 1.00 75.56 76 LYS A O 1
ATOM 591 N N . ALA A 1 77 ? -4.377 -11.499 11.452 1.00 73.12 77 ALA A N 1
ATOM 592 C CA . ALA A 1 77 ? -5.129 -10.612 10.569 1.00 73.12 77 ALA A CA 1
ATOM 593 C C . ALA A 1 77 ? -4.640 -9.162 10.673 1.00 73.12 77 ALA A C 1
ATOM 595 O O . ALA A 1 77 ? -4.378 -8.544 9.642 1.00 73.12 77 ALA A O 1
ATOM 596 N N . VAL A 1 78 ? -4.423 -8.653 11.893 1.00 76.69 78 VAL A N 1
ATOM 597 C CA . VAL A 1 78 ? -3.870 -7.307 12.118 1.00 76.69 78 VAL A CA 1
ATOM 598 C C . VAL A 1 78 ? -2.481 -7.191 11.503 1.00 76.69 78 VAL A C 1
ATOM 600 O O . VAL A 1 78 ? -2.236 -6.257 10.748 1.00 76.69 78 VAL A O 1
ATOM 603 N N . LYS A 1 79 ? -1.583 -8.159 11.735 1.00 74.06 79 LYS A N 1
ATOM 604 C CA . LYS A 1 79 ? -0.243 -8.144 11.130 1.00 74.06 79 LYS A CA 1
ATOM 605 C C . LYS A 1 79 ? -0.306 -8.146 9.603 1.00 74.06 79 LYS A C 1
ATOM 607 O O . LYS A 1 79 ? 0.374 -7.340 8.975 1.00 74.06 79 LYS A O 1
ATOM 612 N N . ALA A 1 80 ? -1.097 -9.039 9.008 1.00 77.00 80 ALA A N 1
ATOM 613 C CA . ALA A 1 80 ? -1.218 -9.139 7.555 1.00 77.00 80 ALA A CA 1
ATOM 614 C C . ALA A 1 80 ? -1.786 -7.848 6.947 1.00 77.00 80 ALA A C 1
ATOM 616 O O . ALA A 1 80 ? -1.300 -7.375 5.920 1.00 77.00 80 ALA A O 1
ATOM 617 N N . TRP A 1 81 ? -2.779 -7.253 7.608 1.00 76.56 81 TRP A N 1
ATOM 618 C CA . TRP A 1 81 ? -3.354 -5.977 7.211 1.00 76.56 81 TRP A CA 1
ATOM 619 C C . TRP A 1 81 ? -2.343 -4.834 7.343 1.00 76.56 81 TRP A C 1
ATOM 621 O O . TRP A 1 81 ? -2.107 -4.132 6.368 1.00 76.56 81 TRP A O 1
ATOM 631 N N . SER A 1 82 ? -1.662 -4.699 8.485 1.00 77.19 82 SER A N 1
ATOM 632 C CA . SER A 1 82 ? -0.639 -3.666 8.691 1.00 77.19 82 SER A CA 1
ATOM 633 C C . SER A 1 82 ? 0.525 -3.790 7.710 1.00 77.19 82 SER A C 1
ATOM 635 O O . SER A 1 82 ? 1.007 -2.778 7.211 1.00 77.19 82 SER A O 1
ATOM 637 N N . GLN A 1 83 ? 0.963 -5.012 7.394 1.00 75.81 83 GLN A N 1
ATOM 638 C CA . GLN A 1 83 ? 1.978 -5.241 6.364 1.00 75.81 83 GLN A CA 1
ATOM 639 C C . GLN A 1 83 ? 1.489 -4.770 4.994 1.00 75.81 83 GLN A C 1
ATOM 641 O O . GLN A 1 83 ? 2.216 -4.059 4.305 1.00 75.81 83 GLN A O 1
ATOM 646 N N . LYS A 1 84 ? 0.251 -5.113 4.617 1.00 79.00 84 LYS A N 1
ATOM 647 C CA . LYS A 1 84 ? -0.346 -4.666 3.355 1.00 79.00 84 LYS A CA 1
ATOM 648 C C . LYS A 1 84 ? -0.412 -3.137 3.275 1.00 79.00 84 LYS A C 1
ATOM 650 O O . LYS A 1 84 ? 0.061 -2.579 2.290 1.00 79.00 84 LYS A O 1
ATOM 655 N N . THR A 1 85 ? -0.932 -2.480 4.311 1.00 78.50 85 THR A N 1
ATOM 656 C CA . THR A 1 85 ? -1.045 -1.015 4.373 1.00 78.50 85 THR A CA 1
ATOM 657 C C . THR A 1 85 ? 0.329 -0.349 4.317 1.00 78.50 85 THR A C 1
ATOM 659 O O . THR A 1 85 ? 0.519 0.591 3.558 1.00 78.50 85 THR A O 1
ATOM 662 N N . CYS A 1 86 ? 1.324 -0.870 5.041 1.00 78.69 86 CYS A N 1
ATOM 663 C CA . CYS A 1 86 ? 2.678 -0.314 5.034 1.00 78.69 86 CYS A CA 1
ATOM 664 C C . CYS A 1 86 ? 3.334 -0.386 3.645 1.00 78.69 86 CYS A C 1
ATOM 666 O O . CYS A 1 86 ? 3.955 0.579 3.202 1.00 78.69 86 CYS A O 1
ATOM 668 N N . ILE A 1 87 ? 3.169 -1.506 2.933 1.00 78.94 87 ILE A N 1
ATOM 669 C CA . ILE A 1 87 ? 3.674 -1.656 1.561 1.00 78.94 87 ILE A CA 1
ATOM 670 C C . ILE A 1 87 ? 2.969 -0.671 0.619 1.00 78.94 87 ILE A C 1
ATOM 672 O O . ILE A 1 87 ? 3.622 -0.025 -0.202 1.00 78.94 87 ILE A O 1
ATOM 676 N N . GLU A 1 88 ? 1.647 -0.543 0.738 1.00 79.38 88 GLU A N 1
ATOM 677 C CA . GLU A 1 88 ? 0.851 0.388 -0.064 1.00 79.38 88 GLU A CA 1
ATOM 678 C C . GLU A 1 88 ? 1.288 1.841 0.166 1.00 79.38 88 GLU A C 1
ATOM 680 O O . GLU A 1 88 ? 1.622 2.544 -0.788 1.00 79.38 88 GLU A O 1
ATOM 685 N N . GLU A 1 89 ? 1.387 2.266 1.425 1.00 79.25 89 GLU A N 1
ATOM 686 C CA . GLU A 1 89 ? 1.848 3.601 1.807 1.00 79.25 89 GLU A CA 1
ATOM 687 C C . GLU A 1 89 ? 3.274 3.883 1.329 1.00 79.25 89 GLU A C 1
ATOM 689 O O . GLU A 1 89 ? 3.559 4.986 0.859 1.00 79.25 89 GLU A O 1
ATOM 694 N N . PHE A 1 90 ? 4.171 2.894 1.395 1.00 81.31 90 PHE A N 1
ATOM 695 C CA . PHE A 1 90 ? 5.543 3.035 0.915 1.00 81.31 90 PHE A CA 1
ATOM 696 C C . PHE A 1 90 ? 5.581 3.375 -0.579 1.00 81.31 90 PHE A C 1
ATOM 698 O O . PHE A 1 90 ? 6.209 4.359 -0.979 1.00 81.31 90 PHE A O 1
ATOM 705 N N . TYR A 1 91 ? 4.874 2.612 -1.417 1.00 77.31 91 TYR A N 1
ATOM 706 C CA . TYR A 1 91 ? 4.838 2.883 -2.856 1.00 77.31 91 TYR A CA 1
ATOM 707 C C . TYR A 1 91 ? 4.041 4.139 -3.206 1.00 77.31 91 TYR A C 1
ATOM 709 O O . TYR A 1 91 ? 4.436 4.882 -4.108 1.00 77.31 91 TYR A O 1
ATOM 717 N N . GLN A 1 92 ? 2.973 4.432 -2.464 1.00 80.44 92 GLN A N 1
ATOM 718 C CA . GLN A 1 92 ? 2.211 5.664 -2.635 1.00 80.44 92 GLN A CA 1
ATOM 719 C C . GLN A 1 92 ? 3.061 6.898 -2.301 1.00 80.44 92 GLN A C 1
ATOM 721 O O . GLN A 1 92 ? 3.024 7.901 -3.021 1.00 80.44 92 GLN A O 1
ATOM 726 N N . SER A 1 93 ? 3.880 6.815 -1.251 1.00 80.69 93 SER A N 1
ATOM 727 C CA . SER A 1 93 ? 4.847 7.848 -0.878 1.00 80.69 93 SER A CA 1
ATOM 728 C C . SER A 1 93 ? 5.907 8.034 -1.962 1.00 80.69 93 SER A C 1
ATOM 730 O O . SER A 1 93 ? 6.174 9.165 -2.362 1.00 80.69 93 SER A O 1
ATOM 732 N N . LYS A 1 94 ? 6.448 6.942 -2.515 1.00 78.62 94 LYS A N 1
ATOM 733 C CA . LYS A 1 94 ? 7.420 6.969 -3.621 1.00 78.62 94 LYS A CA 1
ATOM 734 C C . LYS A 1 94 ? 6.873 7.656 -4.873 1.00 78.62 94 LYS A C 1
ATOM 736 O O . LYS A 1 94 ? 7.565 8.480 -5.468 1.00 78.62 94 LYS A O 1
ATOM 741 N N . LEU A 1 95 ? 5.626 7.364 -5.242 1.00 80.25 95 LEU A N 1
ATOM 742 C CA . LEU A 1 95 ? 4.942 8.036 -6.351 1.00 80.25 95 LEU A CA 1
ATOM 743 C C . LEU A 1 95 ? 4.729 9.523 -6.070 1.00 80.25 95 LEU A C 1
ATOM 745 O O . LEU A 1 95 ? 5.047 10.361 -6.909 1.00 80.25 95 LEU A O 1
ATOM 749 N N . SER A 1 96 ? 4.233 9.851 -4.877 1.00 78.75 96 SER A N 1
ATOM 750 C CA . SER A 1 96 ? 3.910 11.231 -4.492 1.00 78.75 96 SER A CA 1
ATOM 751 C C . SER A 1 96 ? 5.156 12.105 -4.322 1.00 78.75 96 SER A C 1
ATOM 753 O O . SER A 1 96 ? 5.113 13.302 -4.590 1.00 78.75 96 SER A O 1
ATOM 755 N N . ALA A 1 97 ? 6.277 11.513 -3.904 1.00 81.56 97 ALA A N 1
ATOM 756 C CA . ALA A 1 97 ? 7.573 12.175 -3.785 1.00 81.56 97 ALA A CA 1
ATOM 757 C C . ALA A 1 97 ? 8.295 12.347 -5.134 1.00 81.56 97 ALA A C 1
ATOM 759 O O . ALA A 1 97 ? 9.366 12.950 -5.168 1.00 81.56 97 ALA A O 1
ATOM 760 N N . GLY A 1 98 ? 7.731 11.826 -6.230 1.00 77.94 98 GLY A N 1
ATOM 761 C CA . GLY A 1 98 ? 8.333 11.912 -7.556 1.00 77.94 98 GLY A CA 1
ATOM 762 C C . GLY A 1 98 ? 9.602 11.073 -7.695 1.00 77.94 98 GLY A C 1
ATOM 763 O O . GLY A 1 98 ? 10.537 11.505 -8.359 1.00 77.94 98 GLY A O 1
ATOM 764 N N . ASP A 1 99 ? 9.667 9.894 -7.061 1.00 80.12 99 ASP A N 1
ATOM 765 C CA . ASP A 1 99 ? 10.805 8.981 -7.213 1.00 80.12 99 ASP A CA 1
ATOM 766 C C . ASP A 1 99 ? 10.945 8.571 -8.694 1.00 80.12 99 ASP A C 1
ATOM 768 O O . ASP A 1 99 ? 10.172 7.767 -9.231 1.00 80.12 99 ASP A O 1
ATOM 772 N N . GLU A 1 100 ? 11.924 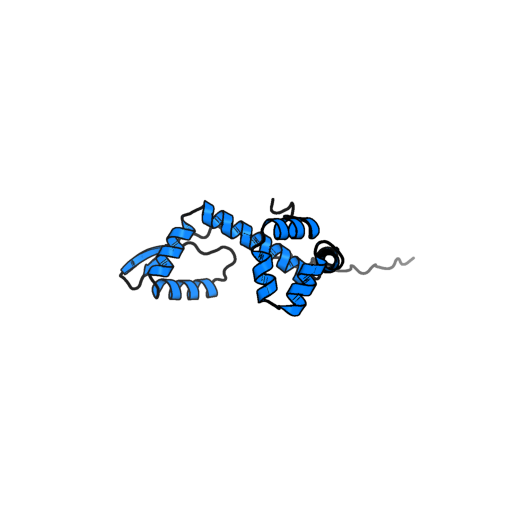9.171 -9.376 1.00 81.12 100 GLU A N 1
ATOM 773 C CA . GLU A 1 100 ? 12.193 8.974 -10.805 1.00 81.12 100 GLU A CA 1
ATOM 774 C C . GLU A 1 100 ? 12.585 7.529 -11.130 1.00 81.12 100 GLU A C 1
ATOM 776 O O . GLU A 1 100 ? 12.316 7.034 -12.224 1.00 81.12 100 GLU A O 1
ATOM 781 N N . VAL A 1 101 ? 13.181 6.814 -10.172 1.00 81.25 101 VAL A N 1
ATOM 782 C CA . VAL A 1 101 ? 13.582 5.417 -10.360 1.00 81.25 101 VAL A CA 1
ATOM 783 C C . VAL A 1 101 ? 12.350 4.522 -10.343 1.00 81.25 101 VAL A C 1
ATOM 785 O O . VAL A 1 101 ? 12.206 3.654 -11.205 1.00 81.25 101 VAL A O 1
ATOM 788 N N . TYR A 1 102 ? 11.445 4.726 -9.386 1.00 79.06 102 TYR A N 1
ATOM 789 C CA . TYR A 1 102 ? 10.210 3.947 -9.312 1.00 79.06 102 TYR A CA 1
ATOM 790 C C . TYR A 1 102 ? 9.251 4.273 -10.468 1.00 79.06 102 TYR A C 1
ATOM 792 O O . TYR A 1 102 ? 8.771 3.369 -11.154 1.00 79.06 102 TYR A O 1
ATOM 800 N N . SER A 1 103 ? 9.035 5.558 -10.754 1.00 79.38 103 SER A N 1
ATOM 801 C CA . SER A 1 103 ? 8.215 5.994 -11.894 1.00 79.38 103 SER A CA 1
ATOM 802 C C . SER A 1 103 ? 8.817 5.574 -13.242 1.00 79.38 103 SER A C 1
ATOM 804 O O . SER A 1 103 ? 8.094 5.101 -14.118 1.00 79.38 103 SER A O 1
ATOM 806 N N . GLY A 1 104 ? 10.143 5.631 -13.392 1.00 81.25 104 GLY A N 1
ATOM 807 C CA . GLY A 1 104 ? 10.853 5.136 -14.569 1.00 81.25 104 GLY A CA 1
ATOM 808 C C . GLY A 1 104 ? 10.693 3.629 -14.780 1.00 81.25 104 GLY A C 1
ATOM 809 O O . GLY A 1 104 ? 10.515 3.188 -15.915 1.00 81.25 104 GLY A O 1
ATOM 810 N N . LYS A 1 105 ? 10.683 2.828 -13.706 1.00 82.69 105 LYS A N 1
ATOM 811 C CA . LYS A 1 105 ? 10.392 1.385 -13.785 1.00 82.69 105 LYS A CA 1
ATOM 812 C C . LYS A 1 105 ? 8.951 1.114 -14.207 1.00 82.69 105 LYS A C 1
ATOM 814 O O . LYS A 1 105 ? 8.740 0.254 -15.058 1.00 82.69 105 LYS A O 1
ATOM 819 N N . LEU A 1 106 ? 7.983 1.867 -13.679 1.00 79.94 106 LEU A N 1
ATOM 820 C CA . LEU A 1 106 ? 6.578 1.762 -14.090 1.00 79.94 106 LEU A CA 1
ATOM 821 C C . LEU A 1 106 ? 6.390 2.095 -15.575 1.00 79.94 106 LEU A C 1
ATOM 823 O O . LEU A 1 106 ? 5.763 1.326 -16.296 1.00 79.94 106 LEU A O 1
ATOM 827 N N . LEU A 1 107 ? 6.998 3.182 -16.058 1.00 81.62 107 LEU A N 1
ATOM 828 C CA . LEU A 1 107 ? 7.002 3.531 -17.486 1.00 81.62 107 LEU A CA 1
ATOM 829 C C . LEU A 1 107 ? 7.774 2.506 -18.334 1.00 81.62 107 LEU A C 1
ATOM 831 O O . LEU A 1 107 ? 7.463 2.281 -19.502 1.00 81.62 107 LEU A O 1
ATOM 835 N N . GLY A 1 108 ? 8.790 1.872 -17.752 1.00 81.69 108 GLY A N 1
ATOM 836 C CA . GLY A 1 108 ? 9.553 0.799 -18.378 1.00 81.69 108 GLY A CA 1
ATOM 837 C C . GLY A 1 108 ? 8.727 -0.460 -18.637 1.00 81.69 108 GLY A C 1
ATOM 838 O O . GLY A 1 108 ? 8.999 -1.145 -19.621 1.00 81.69 108 GLY A O 1
ATOM 839 N N . LEU A 1 109 ? 7.702 -0.742 -17.822 1.00 83.31 109 LEU A N 1
ATOM 840 C CA . LEU A 1 109 ? 6.813 -1.892 -18.024 1.00 83.31 109 LEU A CA 1
ATOM 841 C C . LEU A 1 109 ? 6.098 -1.829 -19.374 1.00 83.31 109 LEU A C 1
ATOM 843 O O . LEU A 1 109 ? 6.019 -2.844 -20.057 1.00 83.31 109 LEU A O 1
ATOM 847 N N . GLU A 1 110 ? 5.638 -0.647 -19.791 1.00 79.06 110 GLU A N 1
ATOM 848 C CA . GLU A 1 110 ? 4.957 -0.460 -21.081 1.00 79.06 110 GLU A CA 1
ATOM 849 C C . GLU A 1 110 ? 5.865 -0.813 -22.269 1.00 79.06 110 GLU A C 1
ATOM 851 O O . GLU A 1 110 ? 5.403 -1.280 -23.307 1.00 79.06 110 GLU A O 1
ATOM 856 N N . LYS A 1 111 ? 7.180 -0.632 -22.105 1.00 80.69 111 LYS A N 1
ATOM 857 C CA . LYS A 1 111 ? 8.180 -0.928 -23.136 1.00 80.69 111 LYS A CA 1
ATOM 858 C C . LYS A 1 111 ? 8.597 -2.397 -23.162 1.00 80.69 111 LYS A C 1
ATOM 860 O O . LYS A 1 111 ? 9.302 -2.798 -24.087 1.00 80.69 111 LYS A O 1
ATOM 865 N N . GLN A 1 112 ? 8.210 -3.200 -22.169 1.00 82.38 112 GLN A N 1
ATOM 866 C CA . GLN A 1 112 ? 8.536 -4.621 -22.169 1.00 82.38 112 GLN A CA 1
ATOM 867 C C . GLN A 1 112 ? 7.530 -5.402 -23.024 1.00 82.38 112 GLN A C 1
ATOM 869 O O . GLN A 1 112 ? 6.323 -5.306 -22.792 1.00 82.38 112 GLN A O 1
ATOM 874 N N . PRO A 1 113 ? 7.998 -6.238 -23.970 1.00 79.19 113 PRO A N 1
ATOM 875 C CA . PRO A 1 113 ? 7.118 -6.970 -24.883 1.00 79.19 113 PRO A CA 1
ATOM 876 C C . PRO A 1 113 ? 6.185 -7.943 -24.149 1.00 79.19 113 PRO A C 1
ATOM 878 O O . PRO A 1 113 ? 5.068 -8.183 -24.597 1.00 79.19 113 PRO A O 1
ATOM 881 N N . GLU A 1 114 ? 6.606 -8.456 -22.988 1.00 80.62 114 GLU A N 1
ATOM 882 C CA . GLU A 1 114 ? 5.776 -9.317 -22.140 1.00 80.62 114 GLU A CA 1
ATOM 883 C C . GLU A 1 114 ? 4.579 -8.588 -21.515 1.00 80.62 114 GLU A C 1
ATOM 885 O O . GLU A 1 114 ? 3.577 -9.240 -21.237 1.00 80.62 114 GLU A O 1
ATOM 890 N N . PHE A 1 115 ? 4.647 -7.267 -21.311 1.00 83.00 115 PHE A N 1
ATOM 891 C CA . PHE A 1 115 ? 3.563 -6.502 -20.687 1.00 83.00 115 PHE A CA 1
ATOM 892 C C . PHE A 1 115 ? 2.821 -5.582 -21.658 1.00 83.00 115 PHE A C 1
ATOM 894 O O . PHE A 1 115 ? 1.706 -5.168 -21.359 1.00 83.00 115 PHE A O 1
ATOM 901 N N . ALA A 1 116 ? 3.391 -5.297 -22.832 1.00 82.62 116 ALA A N 1
ATOM 902 C CA . ALA A 1 116 ? 2.818 -4.385 -23.821 1.00 82.62 116 ALA A CA 1
ATOM 903 C C . ALA A 1 116 ? 1.350 -4.704 -24.164 1.00 82.62 116 ALA A C 1
ATOM 905 O O . ALA A 1 116 ? 0.510 -3.808 -24.135 1.00 82.62 116 ALA A O 1
ATOM 906 N N . HIS A 1 117 ? 1.021 -5.982 -24.394 1.00 83.38 117 HIS A N 1
ATOM 907 C CA . HIS A 1 117 ? -0.348 -6.413 -24.711 1.00 83.38 117 HIS A CA 1
ATOM 908 C C . HIS A 1 117 ? -1.356 -6.086 -23.596 1.00 83.38 117 HIS A C 1
ATOM 910 O O . HIS A 1 117 ? -2.488 -5.717 -23.876 1.00 83.38 117 HIS A O 1
ATOM 916 N N . ILE A 1 118 ? -0.924 -6.129 -22.334 1.00 85.31 118 ILE A N 1
ATOM 917 C CA . ILE A 1 118 ? -1.757 -5.798 -21.172 1.00 85.31 118 ILE A CA 1
ATOM 918 C C . ILE A 1 118 ? -2.042 -4.303 -21.154 1.00 85.31 118 ILE A C 1
ATOM 920 O O . ILE A 1 118 ? -3.172 -3.892 -20.924 1.00 85.31 118 ILE A O 1
ATOM 924 N N . PHE A 1 119 ? -1.032 -3.469 -21.413 1.00 85.38 119 PHE A N 1
ATOM 925 C CA . PHE A 1 119 ? -1.234 -2.024 -21.489 1.00 85.38 119 PHE A CA 1
ATOM 926 C C . PHE A 1 119 ? -2.138 -1.642 -22.664 1.00 85.38 119 PHE A C 1
ATOM 928 O O . PHE A 1 119 ? -2.943 -0.724 -22.526 1.00 85.38 119 PHE A O 1
ATOM 935 N N . GLU A 1 120 ? -2.059 -2.343 -23.797 1.00 85.56 120 GLU A N 1
ATOM 936 C CA . GLU A 1 120 ? -3.000 -2.151 -24.905 1.00 85.56 120 GLU A CA 1
ATOM 937 C C . GLU A 1 120 ? -4.427 -2.576 -24.540 1.00 85.56 120 GLU A C 1
ATOM 939 O O . GLU A 1 120 ? -5.370 -1.821 -24.790 1.00 85.56 120 GLU A O 1
ATOM 944 N N . ASP A 1 121 ? -4.594 -3.724 -23.883 1.00 85.56 121 ASP A N 1
ATOM 945 C CA . ASP A 1 121 ? -5.895 -4.202 -23.411 1.00 85.56 121 ASP A CA 1
ATOM 946 C C . ASP A 1 121 ? -6.493 -3.260 -22.362 1.00 85.56 121 ASP A C 1
ATOM 948 O O . ASP A 1 121 ? -7.680 -2.942 -22.422 1.00 85.56 121 ASP A O 1
ATOM 952 N N . VAL A 1 122 ? -5.678 -2.712 -21.458 1.00 86.88 122 VAL A N 1
ATOM 953 C CA . VAL A 1 122 ? -6.100 -1.693 -20.486 1.00 86.88 122 VAL A CA 1
ATOM 954 C C . VAL A 1 122 ? -6.441 -0.367 -21.167 1.00 86.88 122 VAL A C 1
ATOM 956 O O . VAL A 1 122 ? -7.436 0.259 -20.807 1.00 86.88 122 VAL A O 1
ATOM 959 N N . LYS A 1 123 ? -5.692 0.066 -22.190 1.00 85.50 123 LYS A N 1
ATOM 960 C CA . LYS A 1 123 ? -6.030 1.272 -22.971 1.00 85.50 123 LYS A CA 1
ATOM 961 C C . LYS A 1 123 ? -7.359 1.127 -23.717 1.00 85.50 123 LYS A C 1
ATOM 963 O O . LYS A 1 123 ? -8.066 2.117 -23.884 1.00 85.50 123 LYS A O 1
ATOM 968 N N . ARG A 1 124 ? -7.706 -0.087 -24.158 1.00 87.94 124 ARG A N 1
ATOM 969 C CA . ARG A 1 124 ? -8.944 -0.374 -24.905 1.00 87.94 124 ARG A CA 1
ATOM 970 C C . ARG A 1 124 ? -10.142 -0.679 -24.004 1.00 87.94 124 ARG A C 1
ATOM 972 O O . ARG A 1 124 ? -11.235 -0.192 -24.267 1.00 87.94 124 ARG A O 1
ATOM 979 N N . GLY A 1 125 ? -9.948 -1.499 -22.975 1.00 83.88 125 GLY A N 1
ATOM 980 C CA . GLY A 1 125 ? -10.983 -1.979 -22.054 1.00 83.88 125 GLY A CA 1
ATOM 981 C C . GLY A 1 125 ? -11.098 -1.174 -20.756 1.00 83.88 125 GLY A C 1
ATOM 982 O O . GLY A 1 125 ? -11.980 -1.439 -19.937 1.00 83.88 125 GLY A O 1
ATOM 983 N N . GLY A 1 126 ? -10.218 -0.193 -20.554 1.00 84.44 126 GLY A N 1
ATOM 984 C CA . GLY A 1 126 ? -10.212 0.685 -19.393 1.00 84.44 126 GLY A CA 1
ATOM 985 C C . GLY A 1 126 ? -10.008 -0.067 -18.077 1.00 84.44 126 GLY A C 1
ATOM 986 O O . GLY A 1 126 ? -9.321 -1.088 -17.996 1.00 84.44 126 GLY A O 1
ATOM 987 N N . MET A 1 127 ? -10.648 0.440 -17.023 1.00 83.19 127 MET A N 1
ATOM 988 C CA . MET A 1 127 ? -10.510 -0.078 -15.657 1.00 83.19 127 MET A CA 1
ATOM 989 C C . MET A 1 127 ? -10.928 -1.552 -15.519 1.00 83.19 127 MET A C 1
ATOM 991 O O . MET A 1 127 ? -10.382 -2.275 -14.692 1.00 83.19 127 MET A O 1
ATOM 995 N N . GLN A 1 128 ? -11.873 -2.020 -16.340 1.00 84.06 128 GLN A N 1
ATOM 996 C CA . GLN A 1 128 ? -12.352 -3.405 -16.292 1.00 84.06 128 GLN A CA 1
ATOM 997 C C . GLN A 1 128 ? -11.289 -4.397 -16.773 1.00 84.06 128 GLN A C 1
ATOM 999 O O . GLN A 1 128 ? -11.070 -5.418 -16.125 1.00 84.06 128 GLN A O 1
ATOM 1004 N N . ALA A 1 129 ? -10.581 -4.077 -17.859 1.00 84.56 129 ALA A N 1
ATOM 1005 C CA . ALA A 1 129 ? -9.460 -4.893 -18.323 1.00 84.56 129 ALA A CA 1
ATOM 1006 C C . ALA A 1 129 ? -8.323 -4.903 -17.289 1.00 84.56 129 ALA A C 1
ATOM 1008 O O . ALA A 1 129 ? -7.790 -5.963 -16.967 1.00 84.56 129 ALA A O 1
ATOM 1009 N N . ALA A 1 130 ? -8.017 -3.750 -16.681 1.00 83.81 130 ALA A N 1
ATOM 1010 C CA . ALA A 1 130 ? -7.011 -3.668 -15.619 1.00 83.81 130 ALA A CA 1
ATOM 1011 C C . ALA A 1 130 ? -7.362 -4.570 -14.426 1.00 83.81 130 ALA A C 1
ATOM 1013 O O . ALA A 1 130 ? -6.511 -5.313 -13.933 1.00 83.81 130 ALA A O 1
ATOM 1014 N N . LEU A 1 131 ? -8.630 -4.561 -14.005 1.00 85.38 131 LEU A N 1
ATOM 1015 C CA . LEU A 1 131 ? -9.108 -5.415 -12.925 1.00 85.38 131 LEU A CA 1
ATOM 1016 C C . LEU A 1 131 ? -9.002 -6.902 -13.290 1.00 85.38 131 LEU A C 1
ATOM 1018 O O . LEU A 1 131 ? -8.531 -7.693 -12.477 1.00 85.38 131 LEU A O 1
ATOM 1022 N N . GLN A 1 132 ? -9.358 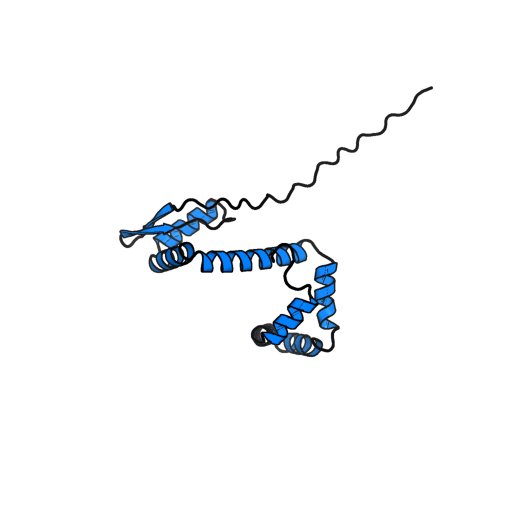-7.289 -14.516 1.00 86.25 132 GLN A N 1
ATOM 1023 C CA . GLN A 1 132 ? -9.224 -8.677 -14.972 1.00 86.25 132 GLN A CA 1
ATOM 1024 C C . GLN A 1 132 ? -7.773 -9.170 -14.931 1.00 86.25 132 GLN A C 1
ATOM 1026 O O . GLN A 1 132 ? -7.508 -10.264 -14.434 1.00 86.25 132 GLN A O 1
ATOM 1031 N N . HIS A 1 133 ? -6.820 -8.349 -15.377 1.00 83.75 133 HIS A N 1
ATOM 1032 C CA . HIS A 1 133 ? -5.399 -8.686 -15.298 1.00 83.75 133 HIS A CA 1
ATOM 1033 C C . HIS A 1 133 ? -4.873 -8.717 -13.857 1.00 83.75 133 HIS A C 1
ATOM 1035 O O . HIS A 1 133 ? -3.963 -9.493 -13.572 1.00 83.75 133 HIS A O 1
ATOM 1041 N N . SER A 1 134 ? -5.471 -7.957 -12.932 1.00 82.62 134 SER A N 1
ATOM 1042 C CA . SER A 1 134 ? -5.078 -7.976 -11.515 1.00 82.62 134 SER A CA 1
ATOM 1043 C C . SER A 1 134 ? -5.339 -9.322 -10.822 1.00 82.62 134 SER A C 1
ATOM 1045 O O . SER A 1 134 ? -4.611 -9.687 -9.902 1.00 82.62 134 SER A O 1
ATOM 1047 N N . TYR A 1 135 ? -6.323 -10.099 -11.295 1.00 85.00 135 TYR A N 1
ATOM 1048 C CA . TYR A 1 135 ? -6.590 -11.451 -10.786 1.00 85.00 135 TYR A CA 1
ATOM 1049 C C . TYR A 1 135 ? -5.601 -12.499 -11.308 1.00 85.00 135 TYR A C 1
ATOM 1051 O O . TYR A 1 135 ? -5.550 -13.617 -10.796 1.00 85.00 135 TYR A O 1
ATOM 1059 N N . ASN A 1 136 ? -4.804 -12.161 -12.323 1.00 85.56 136 ASN A N 1
ATOM 1060 C CA . ASN A 1 136 ? -3.771 -13.040 -12.840 1.00 85.56 136 ASN A CA 1
ATOM 1061 C C . ASN A 1 136 ? -2.526 -12.947 -11.944 1.00 85.56 136 ASN A C 1
ATOM 1063 O O . ASN A 1 136 ? -1.603 -12.169 -12.177 1.00 85.56 136 ASN A O 1
ATOM 1067 N N . GLU A 1 137 ? -2.510 -13.762 -10.894 1.00 82.06 137 GLU A N 1
ATOM 1068 C CA . GLU A 1 137 ? -1.430 -13.813 -9.907 1.00 82.06 137 GLU A CA 1
ATOM 1069 C C . GLU A 1 137 ? -0.020 -14.015 -10.508 1.00 82.06 137 GLU A C 1
ATOM 1071 O O . GLU A 1 137 ? 0.882 -13.252 -10.146 1.00 82.06 137 GLU A O 1
ATOM 1076 N N . PRO A 1 138 ? 0.228 -14.946 -11.459 1.00 83.00 138 PRO A N 1
ATOM 1077 C CA . PRO A 1 138 ? 1.564 -15.086 -12.039 1.00 83.00 138 PRO A CA 1
ATOM 1078 C C . PRO A 1 138 ? 1.982 -13.858 -12.855 1.00 83.00 138 PRO A C 1
ATOM 1080 O O . PRO A 1 138 ? 3.168 -13.520 -12.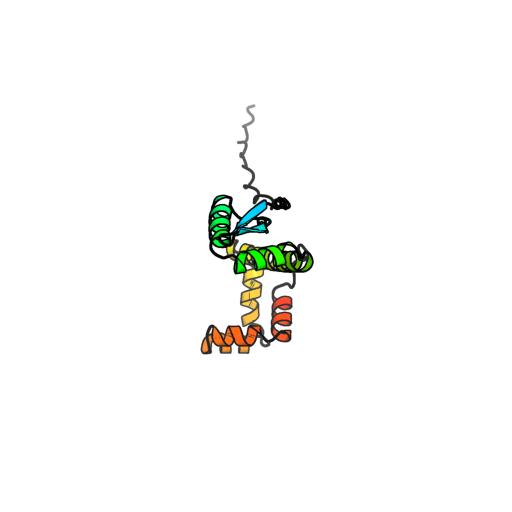883 1.00 83.00 138 PRO A O 1
ATOM 1083 N N . LEU A 1 139 ? 1.032 -13.155 -13.477 1.00 82.94 139 LEU A N 1
ATOM 1084 C CA . LEU A 1 139 ? 1.304 -11.883 -14.135 1.00 82.94 139 LEU A CA 1
ATOM 1085 C C . LEU A 1 139 ? 1.675 -10.792 -13.120 1.00 82.94 139 LEU A C 1
ATOM 1087 O O . LEU A 1 139 ? 2.707 -10.139 -13.275 1.00 82.94 139 LEU A O 1
ATOM 1091 N N . MET A 1 140 ? 0.884 -10.628 -12.060 1.00 84.12 140 MET A N 1
ATOM 1092 C CA . MET A 1 140 ? 1.145 -9.627 -11.020 1.00 84.12 140 MET A CA 1
ATOM 1093 C C . MET A 1 140 ? 2.479 -9.878 -10.309 1.00 84.12 140 MET A C 1
ATOM 1095 O O . MET A 1 140 ? 3.210 -8.938 -10.009 1.00 84.12 140 MET A O 1
ATOM 1099 N N . MET A 1 141 ? 2.874 -11.141 -10.130 1.00 82.62 141 MET A N 1
ATOM 1100 C CA . MET A 1 141 ? 4.193 -11.498 -9.601 1.00 82.62 141 MET A CA 1
ATOM 1101 C C . MET A 1 141 ? 5.342 -11.078 -10.526 1.00 82.62 141 MET A C 1
ATOM 1103 O O . MET A 1 141 ? 6.384 -10.624 -10.045 1.00 82.62 141 MET A O 1
ATOM 1107 N N . LYS A 1 142 ? 5.173 -11.198 -11.848 1.00 83.31 142 LYS A N 1
ATOM 1108 C CA . LYS A 1 142 ? 6.159 -10.703 -12.821 1.00 83.31 142 LYS A CA 1
ATOM 1109 C C . LYS A 1 142 ? 6.248 -9.178 -12.803 1.00 83.31 142 LYS A C 1
ATOM 1111 O O . LYS A 1 142 ? 7.358 -8.649 -12.774 1.00 83.31 142 LYS A O 1
ATOM 1116 N N . ILE A 1 143 ? 5.103 -8.493 -12.763 1.00 84.50 143 ILE A N 1
ATOM 1117 C CA . ILE A 1 143 ? 5.037 -7.030 -12.658 1.00 84.50 143 ILE A CA 1
ATOM 1118 C C . ILE A 1 143 ? 5.742 -6.570 -11.381 1.00 84.50 143 ILE A C 1
ATOM 1120 O O . ILE A 1 143 ? 6.646 -5.743 -11.462 1.00 84.50 143 ILE A O 1
ATOM 1124 N N . ASN A 1 144 ? 5.425 -7.179 -10.231 1.00 82.38 144 ASN A N 1
ATOM 1125 C CA . ASN A 1 144 ? 6.070 -6.888 -8.950 1.00 82.38 144 ASN A CA 1
ATOM 1126 C C . ASN A 1 144 ? 7.591 -7.011 -9.049 1.00 82.38 144 ASN A C 1
ATOM 1128 O O . ASN A 1 144 ? 8.306 -6.098 -8.652 1.00 82.38 144 ASN A O 1
ATOM 1132 N N . ARG A 1 145 ? 8.113 -8.093 -9.636 1.00 81.44 145 ARG A N 1
ATOM 1133 C CA . ARG A 1 145 ? 9.565 -8.258 -9.831 1.00 81.44 145 ARG A CA 1
ATOM 1134 C C . ARG A 1 145 ? 10.169 -7.171 -10.719 1.00 81.44 145 ARG A C 1
ATOM 1136 O O . ARG A 1 145 ? 11.246 -6.675 -10.403 1.00 81.44 145 ARG A O 1
ATOM 1143 N N . ALA A 1 146 ? 9.484 -6.786 -11.791 1.00 80.81 146 ALA A N 1
ATOM 1144 C CA . ALA A 1 146 ? 9.964 -5.768 -12.719 1.00 80.81 146 ALA A CA 1
ATOM 1145 C C . ALA A 1 146 ? 10.002 -4.357 -12.097 1.00 80.81 146 ALA A C 1
ATOM 1147 O O . ALA A 1 146 ? 10.915 -3.586 -12.394 1.00 80.81 146 ALA A O 1
ATOM 1148 N N . VAL A 1 147 ? 9.078 -4.027 -11.185 1.00 77.88 147 VAL A N 1
ATOM 1149 C CA . VAL A 1 147 ? 9.048 -2.713 -10.507 1.00 77.88 147 VAL A CA 1
ATOM 1150 C C . VAL A 1 147 ? 9.950 -2.617 -9.273 1.00 77.88 147 VAL A C 1
ATOM 1152 O O . VAL A 1 147 ? 10.192 -1.519 -8.773 1.00 77.88 147 VAL A O 1
ATOM 1155 N N . GLY A 1 148 ? 10.534 -3.730 -8.821 1.00 72.88 148 GLY A N 1
ATOM 1156 C CA . GLY A 1 148 ? 11.488 -3.751 -7.703 1.00 72.88 148 GLY A CA 1
ATOM 1157 C C . GLY A 1 148 ? 11.155 -4.715 -6.566 1.00 72.88 148 GLY A C 1
ATOM 1158 O O . GLY A 1 148 ? 11.883 -4.740 -5.583 1.00 72.88 148 GLY A O 1
ATOM 1159 N N . GLY A 1 149 ? 10.116 -5.536 -6.706 1.00 72.00 149 GLY A N 1
ATOM 1160 C CA . GLY A 1 149 ? 9.734 -6.569 -5.744 1.00 72.00 149 GLY A CA 1
ATOM 1161 C C . GLY A 1 149 ? 9.079 -5.999 -4.493 1.00 72.00 149 GLY A C 1
ATOM 1162 O O . GLY A 1 149 ? 8.484 -4.936 -4.548 1.00 72.00 149 GLY A O 1
ATOM 1163 N N . LEU A 1 150 ? 9.173 -6.728 -3.380 1.00 64.19 150 LEU A N 1
ATOM 1164 C CA . LEU A 1 150 ? 8.917 -6.178 -2.047 1.00 64.19 150 LEU A CA 1
ATOM 1165 C C . LEU A 1 150 ? 10.146 -5.363 -1.619 1.00 64.19 150 LEU A C 1
ATOM 1167 O O . LEU A 1 150 ? 11.259 -5.864 -1.817 1.00 64.19 150 LEU A O 1
ATOM 1171 N N . PRO A 1 151 ? 9.978 -4.168 -1.026 1.00 63.16 151 PRO A N 1
ATOM 1172 C CA . PRO A 1 151 ? 11.108 -3.399 -0.517 1.00 63.16 151 PRO A CA 1
ATOM 1173 C C . PRO A 1 151 ? 11.843 -4.221 0.549 1.00 63.16 151 PRO A C 1
ATOM 1175 O O . PRO A 1 151 ? 11.197 -4.858 1.384 1.00 63.16 151 PRO A O 1
ATOM 1178 N N . GLU A 1 152 ? 13.180 -4.230 0.533 1.00 61.72 152 GLU A N 1
ATOM 1179 C CA . GLU A 1 152 ? 13.965 -4.939 1.558 1.00 61.72 152 GLU A CA 1
ATOM 1180 C C . GLU A 1 152 ? 13.694 -4.389 2.960 1.00 61.72 152 GLU A C 1
ATOM 1182 O O . GLU A 1 152 ? 13.791 -5.131 3.933 1.00 61.72 152 GLU A O 1
ATOM 1187 N N . GLU A 1 153 ? 13.284 -3.123 3.063 1.00 57.88 153 GLU A N 1
ATOM 1188 C CA . GLU A 1 153 ? 12.936 -2.490 4.332 1.00 57.88 153 GLU A CA 1
ATOM 1189 C C . GLU A 1 153 ? 11.652 -3.056 4.965 1.00 57.88 153 GLU A C 1
ATOM 1191 O O . GLU A 1 153 ? 11.424 -2.856 6.157 1.00 57.88 153 GLU A O 1
ATOM 1196 N N . VAL A 1 154 ? 10.812 -3.748 4.185 1.00 56.97 154 VAL A N 1
ATOM 1197 C CA . VAL A 1 154 ? 9.496 -4.268 4.610 1.00 56.97 154 VAL A CA 1
ATOM 1198 C C . VAL A 1 154 ? 9.448 -5.806 4.564 1.00 56.97 154 VAL A C 1
ATOM 1200 O O . VAL A 1 154 ? 8.382 -6.406 4.719 1.00 56.97 154 VAL A O 1
ATOM 1203 N N . LYS A 1 155 ? 10.595 -6.452 4.323 1.00 52.28 155 LYS A N 1
ATOM 1204 C CA . LYS A 1 155 ? 10.728 -7.903 4.154 1.00 52.28 155 LYS A CA 1
ATOM 1205 C C . LYS A 1 155 ? 10.871 -8.656 5.477 1.00 52.28 155 LYS A C 1
ATOM 1207 O O . LYS A 1 155 ? 11.514 -8.129 6.408 1.00 52.28 155 LYS A O 1
#